Protein AF-A0A9E2LIX3-F1 (afdb_monomer_lite)

pLDDT: mean 72.55, std 14.36, range [40.62, 89.19]

Sequence (106 aa):
NEINGEGLVAAGVIRRVKDGVRLLGTGEIKGKLNLVVWSASAGAVKAIEAAGGTIVQQRIAAEAKAAARLEKRNAAKGKAPPAKAPRGDANKISARTTRTAARSAK

Secondary structure (DSSP, 8-state):
-EE-HHHHHHTTS-S--TT--EE--SS---S--EEEESEE-HHHHHHHHHTT-EEEEHHHHHHHHHHHHHHHHHHHHHSPPP-------TT---HHHHHHHHHS--

Foldseek 3Di:
DEAALVNCCVVVVDVDQVVWDEADLPDADPAAHHYETQYYDPNRVVRNVVRVYHYHHVVVVVVVVVVVVVVVVVVVVVPDDPPPPPPPPPPCPDPVNVVVVVVVVD

Structure (mmCIF, N/CA/C/O backbone):
data_AF-A0A9E2LIX3-F1
#
_entry.id   AF-A0A9E2LIX3-F1
#
loop_
_atom_site.group_PDB
_atom_site.id
_atom_site.type_symbol
_atom_site.label_atom_id
_atom_site.label_alt_id
_atom_site.label_comp_id
_atom_site.label_asym_id
_atom_site.label_entity_id
_atom_site.label_seq_id
_atom_site.pdbx_PDB_ins_code
_atom_site.Cartn_x
_atom_site.Cartn_y
_atom_site.Cartn_z
_atom_site.occupancy
_atom_site.B_iso_or_equiv
_atom_site.auth_seq_id
_atom_site.auth_comp_id
_atom_site.auth_asym_id
_atom_site.auth_atom_id
_atom_site.pdbx_PDB_model_num
ATOM 1 N N . ASN A 1 1 ? -4.358 -15.952 6.524 1.00 62.47 1 ASN A N 1
ATOM 2 C CA . ASN A 1 1 ? -5.143 -15.297 5.458 1.00 62.47 1 ASN A CA 1
ATOM 3 C C . ASN A 1 1 ? -4.480 -13.990 5.101 1.00 62.47 1 ASN A C 1
ATOM 5 O O . ASN A 1 1 ? -4.448 -13.085 5.924 1.00 62.47 1 ASN A O 1
ATOM 9 N N . GLU A 1 2 ? -3.859 -13.956 3.932 1.00 81.12 2 GLU A N 1
ATOM 10 C CA . GLU A 1 2 ? -3.131 -12.803 3.409 1.00 81.12 2 GLU A CA 1
ATOM 11 C C . GLU A 1 2 ? -4.059 -12.017 2.473 1.00 81.12 2 GLU A C 1
ATOM 13 O O . GLU A 1 2 ? -4.777 -12.619 1.671 1.00 81.12 2 GLU A O 1
ATOM 18 N N . ILE A 1 3 ? -4.103 -10.693 2.610 1.00 83.81 3 ILE A N 1
ATOM 19 C CA . ILE A 1 3 ? -4.965 -9.827 1.802 1.00 83.81 3 ILE A CA 1
ATOM 20 C C . ILE A 1 3 ? -4.102 -9.140 0.747 1.00 83.81 3 ILE A C 1
ATOM 22 O O . ILE A 1 3 ? -3.374 -8.186 1.035 1.00 83.81 3 ILE A O 1
ATOM 26 N N . ASN A 1 4 ? -4.227 -9.642 -0.481 1.00 88.25 4 ASN A N 1
ATOM 27 C CA . ASN A 1 4 ? -3.445 -9.231 -1.644 1.00 88.25 4 ASN A CA 1
ATOM 28 C C . ASN A 1 4 ? -4.359 -8.547 -2.673 1.00 88.25 4 ASN A C 1
ATOM 30 O O . ASN A 1 4 ? -5.580 -8.722 -2.651 1.00 88.25 4 ASN A O 1
ATOM 34 N N . GLY A 1 5 ? -3.777 -7.806 -3.622 1.00 83.56 5 GLY A N 1
ATOM 35 C CA . GLY A 1 5 ? -4.538 -7.111 -4.671 1.00 83.56 5 GLY A CA 1
ATOM 36 C C . GLY A 1 5 ? -5.482 -8.026 -5.463 1.00 83.56 5 GLY A C 1
ATOM 37 O O . GLY A 1 5 ? -6.607 -7.635 -5.751 1.00 83.56 5 GLY A O 1
ATOM 38 N N . GLU A 1 6 ? -5.070 -9.261 -5.752 1.00 84.31 6 GLU A N 1
ATOM 39 C CA . GLU A 1 6 ? -5.906 -10.265 -6.432 1.00 84.31 6 GLU A CA 1
ATOM 40 C C . GLU A 1 6 ? -7.093 -10.718 -5.575 1.00 84.31 6 GLU A C 1
ATOM 42 O O . GLU A 1 6 ? -8.214 -10.817 -6.072 1.00 84.31 6 GLU A O 1
ATOM 47 N N . GLY A 1 7 ? -6.873 -10.909 -4.270 1.00 86.50 7 GLY A N 1
ATOM 48 C CA . GLY A 1 7 ? -7.937 -11.247 -3.324 1.00 86.50 7 GLY A CA 1
ATOM 49 C C . GLY A 1 7 ? -8.983 -10.136 -3.219 1.00 86.50 7 GLY A C 1
ATOM 50 O O . GLY A 1 7 ? -10.178 -10.411 -3.157 1.00 86.50 7 GLY A O 1
ATOM 51 N N . LEU A 1 8 ? -8.554 -8.872 -3.289 1.00 86.25 8 LEU A N 1
ATOM 52 C CA . LEU A 1 8 ? -9.462 -7.722 -3.304 1.00 86.25 8 LEU A CA 1
ATOM 53 C C . LEU A 1 8 ? -10.257 -7.605 -4.610 1.00 86.25 8 LEU A C 1
ATOM 55 O O . LEU A 1 8 ? -11.381 -7.104 -4.590 1.00 86.25 8 LEU A O 1
ATOM 59 N N . VAL A 1 9 ? -9.701 -8.074 -5.731 1.00 87.31 9 VAL A N 1
ATOM 60 C CA . VAL A 1 9 ? -10.433 -8.156 -7.002 1.00 87.31 9 VAL A CA 1
ATOM 61 C C . VAL A 1 9 ? -11.471 -9.272 -6.960 1.00 87.31 9 VAL A C 1
ATOM 63 O O . VAL A 1 9 ? -12.616 -9.041 -7.338 1.00 87.31 9 VAL A O 1
ATOM 66 N N . ALA A 1 10 ? -11.112 -10.450 -6.442 1.00 86.69 10 ALA A N 1
ATOM 67 C CA . ALA A 1 10 ? -12.048 -11.562 -6.272 1.00 86.69 10 ALA A CA 1
ATOM 68 C C . ALA A 1 10 ? -13.204 -11.207 -5.321 1.00 86.69 10 ALA A C 1
ATOM 70 O O . ALA A 1 10 ? -14.349 -11.571 -5.573 1.00 86.69 10 ALA A O 1
ATOM 71 N N . ALA A 1 11 ? -12.917 -10.437 -4.268 1.00 87.69 11 ALA A N 1
ATOM 72 C CA . ALA A 1 11 ? -13.922 -9.909 -3.347 1.00 87.69 11 ALA A CA 1
ATOM 73 C C . ALA A 1 11 ? -14.739 -8.731 -3.922 1.00 87.69 11 ALA A C 1
ATOM 75 O O . ALA A 1 11 ? -15.649 -8.242 -3.259 1.00 87.69 11 ALA A O 1
ATOM 76 N N . GLY A 1 12 ? -14.411 -8.236 -5.122 1.00 87.25 12 GLY A N 1
ATOM 77 C CA . GLY A 1 12 ? -15.122 -7.134 -5.778 1.00 87.25 12 GLY A CA 1
ATOM 78 C C . GLY A 1 12 ? -14.851 -5.741 -5.197 1.00 87.25 12 GLY A C 1
ATOM 79 O O . GLY A 1 12 ? -15.477 -4.775 -5.625 1.00 87.25 12 GLY A O 1
ATOM 80 N N . VAL A 1 13 ? -13.906 -5.604 -4.262 1.00 88.00 13 VAL A N 1
ATOM 81 C CA . VAL A 1 13 ? -13.527 -4.311 -3.661 1.00 88.00 13 VAL A CA 1
ATOM 82 C C . VAL A 1 13 ? -12.815 -3.424 -4.684 1.00 88.00 13 VAL A C 1
ATOM 84 O O . VAL A 1 13 ? -12.966 -2.204 -4.682 1.00 88.00 13 VAL A O 1
ATOM 87 N N . ILE A 1 14 ? -12.03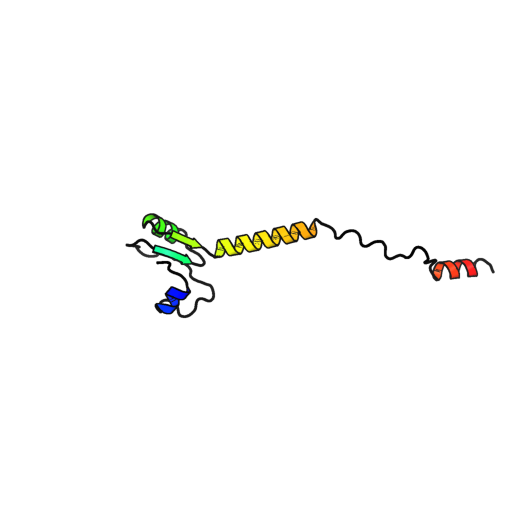1 -4.034 -5.577 1.00 88.00 14 ILE A N 1
ATOM 88 C CA . ILE A 1 14 ? -11.290 -3.337 -6.630 1.00 88.00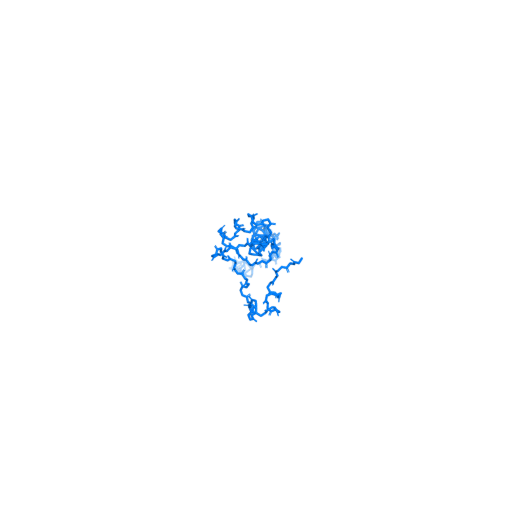 14 ILE A CA 1
ATOM 89 C C . ILE A 1 14 ? -11.582 -4.010 -7.970 1.00 88.00 14 ILE A C 1
ATOM 91 O O . ILE A 1 14 ? -11.621 -5.228 -8.069 1.00 88.00 14 ILE A O 1
ATOM 95 N N . ARG A 1 15 ? -11.736 -3.230 -9.047 1.00 88.69 15 ARG A N 1
ATOM 96 C CA . ARG A 1 15 ? -11.980 -3.793 -10.387 1.00 88.69 15 ARG A CA 1
ATOM 97 C C . ARG A 1 15 ? -10.722 -4.379 -11.042 1.00 88.69 15 ARG A C 1
ATOM 99 O O . ARG A 1 15 ? -10.816 -5.358 -11.773 1.00 88.69 15 ARG A O 1
ATOM 106 N N . ARG A 1 16 ? -9.563 -3.724 -10.888 1.00 86.88 16 ARG A N 1
ATOM 107 C CA . ARG A 1 16 ? -8.266 -4.122 -11.476 1.00 86.88 16 ARG A CA 1
ATOM 108 C C . ARG A 1 16 ? -7.119 -3.630 -10.600 1.00 86.88 16 ARG A C 1
ATOM 110 O O . ARG A 1 16 ? -7.206 -2.525 -10.081 1.00 86.88 16 ARG A O 1
ATOM 117 N N . VAL A 1 17 ? -6.029 -4.393 -10.529 1.00 82.12 17 VAL A N 1
ATOM 118 C CA . VAL A 1 17 ? -4.883 -4.059 -9.666 1.00 82.12 17 VAL A CA 1
ATOM 119 C C . VAL A 1 17 ? -4.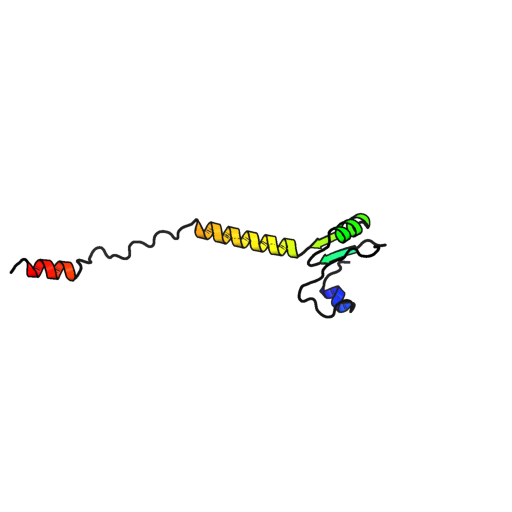074 -2.861 -10.185 1.00 82.12 17 VAL A C 1
ATOM 121 O O . VAL A 1 17 ? -3.732 -2.016 -9.377 1.00 82.12 17 VAL A O 1
ATOM 124 N N . LYS A 1 18 ? -3.814 -2.738 -11.500 1.00 85.06 18 LYS A N 1
ATOM 125 C CA . LYS A 1 18 ? -3.040 -1.638 -12.137 1.00 85.06 18 LYS A CA 1
ATOM 126 C C . LYS A 1 18 ? -1.890 -1.099 -11.256 1.00 85.06 18 LYS A C 1
ATOM 128 O O . LYS A 1 18 ? -0.916 -1.815 -11.067 1.00 85.06 18 LYS A O 1
ATOM 133 N N . ASP A 1 19 ? -2.024 0.109 -10.704 1.00 78.94 19 ASP A N 1
ATOM 134 C CA . ASP A 1 19 ? -1.026 0.803 -9.869 1.00 78.94 19 ASP A CA 1
ATOM 135 C C . ASP A 1 19 ? -0.948 0.289 -8.414 1.00 78.94 19 ASP A C 1
ATOM 137 O O . ASP A 1 19 ? -0.385 0.931 -7.526 1.00 78.94 19 ASP A O 1
ATOM 141 N N . GLY A 1 20 ? -1.508 -0.890 -8.160 1.00 85.19 20 GLY A N 1
ATOM 142 C CA . GLY A 1 20 ? -1.568 -1.522 -6.855 1.00 85.19 20 GLY A CA 1
ATOM 143 C C . GLY A 1 20 ? -2.594 -0.880 -5.925 1.00 85.19 20 GLY A C 1
ATOM 144 O O . GLY A 1 20 ? -3.502 -0.156 -6.332 1.00 85.19 20 GLY A O 1
ATOM 145 N N . VAL A 1 21 ? -2.453 -1.185 -4.635 1.00 88.31 21 VAL A N 1
ATOM 146 C CA . VAL A 1 21 ? -3.371 -0.733 -3.582 1.00 88.31 21 VAL A CA 1
ATOM 147 C C . VAL A 1 21 ? -2.630 0.185 -2.623 1.00 88.31 21 VAL A C 1
ATOM 149 O O . VAL A 1 21 ? -1.518 -0.131 -2.191 1.00 88.31 21 VAL A O 1
ATOM 152 N N . ARG A 1 22 ? -3.254 1.316 -2.277 1.00 89.19 22 ARG A N 1
ATOM 153 C CA . ARG A 1 22 ? -2.750 2.254 -1.272 1.00 89.19 22 ARG A CA 1
ATOM 154 C C . ARG A 1 22 ? -3.648 2.245 -0.039 1.00 89.19 22 ARG A C 1
ATOM 156 O O . ARG A 1 22 ? -4.836 2.525 -0.148 1.00 89.19 22 ARG A O 1
ATOM 163 N N . LEU A 1 23 ? -3.071 1.960 1.127 1.00 88.94 23 LEU A N 1
ATOM 164 C CA . LEU A 1 23 ? -3.788 1.972 2.403 1.00 88.94 23 LEU A CA 1
ATOM 165 C C . LEU A 1 23 ? -3.872 3.384 2.986 1.00 88.94 23 LEU A C 1
ATOM 167 O O . LEU A 1 23 ? -2.860 4.081 3.118 1.00 88.94 23 LEU A O 1
ATOM 171 N N . LEU A 1 24 ? -5.089 3.774 3.365 1.00 88.88 24 LEU A N 1
ATOM 172 C CA . LEU A 1 24 ? -5.412 5.025 4.048 1.00 88.88 24 LEU A CA 1
ATOM 173 C C . LEU A 1 24 ? -5.935 4.718 5.455 1.00 88.88 24 LEU A C 1
ATOM 175 O O . LEU A 1 24 ? -6.647 3.742 5.656 1.00 88.88 24 LEU A O 1
ATOM 179 N N . GLY A 1 25 ? -5.576 5.558 6.425 1.00 85.12 25 GLY A N 1
ATOM 180 C CA . GLY A 1 25 ? -5.915 5.380 7.842 1.00 85.12 25 GLY A CA 1
ATOM 181 C C . GLY A 1 25 ? -7.130 6.196 8.274 1.00 85.12 25 GLY A C 1
ATOM 182 O O . GLY A 1 25 ? -7.102 6.797 9.337 1.00 85.12 25 GLY A O 1
ATOM 183 N N . THR A 1 26 ? -8.153 6.306 7.428 1.00 82.50 26 THR A N 1
ATOM 184 C CA . THR A 1 26 ? -9.338 7.149 7.676 1.00 82.50 26 THR A CA 1
ATOM 185 C C . THR A 1 26 ? -10.475 6.389 8.370 1.00 82.50 26 THR A C 1
ATOM 187 O O . THR A 1 26 ? -11.640 6.701 8.152 1.00 82.50 26 THR A O 1
ATOM 190 N N . GLY A 1 27 ? -10.161 5.368 9.170 1.00 80.75 27 GLY A N 1
ATOM 191 C CA . GLY A 1 27 ? -11.156 4.527 9.836 1.00 80.75 27 GLY A CA 1
ATOM 192 C C . GLY A 1 27 ? -10.552 3.607 10.896 1.00 80.75 27 GLY A C 1
ATOM 193 O O . GLY A 1 27 ? -9.335 3.556 11.072 1.00 80.75 27 GLY A O 1
ATOM 194 N N . GLU A 1 28 ? -11.420 2.884 11.600 1.00 77.69 28 GLU A N 1
ATOM 195 C CA . GLU A 1 28 ? -11.046 1.997 12.704 1.00 77.69 28 GLU A CA 1
ATOM 196 C C . GLU A 1 28 ? -10.874 0.543 12.256 1.00 77.69 28 GLU A C 1
ATOM 198 O O . GLU A 1 28 ? -11.635 0.026 11.436 1.00 77.69 28 GLU A O 1
ATOM 203 N N . ILE A 1 29 ? -9.894 -0.140 12.849 1.00 83.00 29 ILE A N 1
ATOM 204 C CA . ILE A 1 29 ? -9.590 -1.548 12.585 1.00 83.00 29 ILE A CA 1
ATOM 205 C C . ILE A 1 29 ? -9.880 -2.345 13.854 1.00 83.00 29 ILE A C 1
ATOM 207 O O . ILE A 1 29 ? -9.262 -2.122 14.889 1.00 83.00 29 ILE A O 1
ATOM 211 N N . LYS A 1 30 ? -10.826 -3.286 13.770 1.00 80.31 30 LYS A N 1
ATOM 212 C CA . LYS A 1 30 ? -11.269 -4.110 14.913 1.00 80.31 30 LYS A CA 1
ATOM 213 C C . LYS A 1 30 ? -10.650 -5.511 14.950 1.00 80.31 30 LYS A C 1
ATOM 215 O O . LYS A 1 30 ? -10.897 -6.261 15.886 1.00 80.31 30 LYS A O 1
ATOM 220 N N . GLY A 1 31 ? -9.874 -5.885 13.935 1.00 81.00 31 GLY A N 1
ATOM 221 C CA . GLY A 1 31 ? -9.309 -7.226 13.800 1.00 81.00 31 GLY A CA 1
ATOM 222 C C . GLY A 1 31 ? -7.893 -7.215 13.241 1.00 81.00 31 GLY A C 1
ATOM 223 O O . GLY A 1 31 ? -7.469 -6.259 12.596 1.00 81.00 31 GLY A O 1
ATOM 224 N N . LYS A 1 32 ? -7.166 -8.308 13.478 1.00 82.75 32 LYS A N 1
ATOM 225 C CA . LYS A 1 32 ? -5.805 -8.500 12.969 1.00 82.75 32 LYS A CA 1
ATOM 226 C C . LYS A 1 32 ? -5.848 -8.753 11.464 1.00 82.75 32 LYS A C 1
ATOM 228 O O . LYS A 1 32 ? -6.561 -9.648 11.011 1.00 82.75 32 LYS A O 1
ATOM 233 N N . LEU A 1 33 ? -5.072 -7.989 10.700 1.00 83.38 33 LEU A N 1
ATOM 234 C CA . LEU A 1 33 ? -5.007 -8.091 9.242 1.00 83.38 33 LEU A CA 1
ATOM 235 C C . LEU A 1 33 ? -3.555 -8.237 8.786 1.00 83.38 33 LEU A C 1
ATOM 237 O O . LEU A 1 33 ? -2.681 -7.510 9.255 1.00 83.38 33 LEU A O 1
ATOM 241 N N . ASN A 1 34 ? -3.324 -9.147 7.841 1.00 86.75 34 ASN A N 1
ATOM 242 C CA . ASN A 1 34 ? -2.047 -9.305 7.148 1.00 86.75 34 ASN A CA 1
ATOM 243 C C . ASN A 1 34 ? -2.235 -8.833 5.702 1.00 86.75 34 ASN A C 1
ATOM 245 O O . ASN A 1 34 ? -2.994 -9.449 4.951 1.00 86.75 34 ASN A O 1
ATOM 249 N N . LEU A 1 35 ? -1.600 -7.719 5.335 1.00 87.38 35 LEU A N 1
ATOM 250 C CA . LEU A 1 35 ? -1.860 -6.980 4.096 1.00 87.38 35 LEU A CA 1
ATOM 251 C C . LEU A 1 35 ? -0.595 -6.882 3.236 1.00 87.38 35 LEU A C 1
ATOM 253 O O . LEU A 1 35 ? 0.434 -6.394 3.705 1.00 87.38 35 LEU A O 1
ATOM 257 N N . VAL A 1 36 ? -0.695 -7.248 1.956 1.00 87.00 36 VAL A N 1
ATOM 258 C CA . VAL A 1 36 ? 0.349 -6.992 0.951 1.00 87.00 36 VAL A CA 1
ATOM 259 C C . VAL A 1 36 ? -0.147 -5.923 -0.008 1.00 87.00 36 VAL A C 1
ATOM 261 O O . VAL A 1 36 ? -1.044 -6.147 -0.822 1.00 87.00 36 VAL A O 1
ATOM 264 N N . VAL A 1 37 ? 0.442 -4.734 0.088 1.00 87.94 37 VAL A N 1
ATOM 265 C CA . VAL A 1 37 ? -0.008 -3.547 -0.646 1.00 87.94 37 VAL A CA 1
ATOM 266 C C . VAL A 1 37 ? 1.160 -2.807 -1.281 1.00 87.94 37 VAL A C 1
ATOM 268 O O . VAL A 1 37 ? 2.326 -3.044 -0.971 1.00 87.94 37 VAL A O 1
ATOM 271 N N . TRP A 1 38 ? 0.864 -1.879 -2.187 1.00 86.75 38 TRP A N 1
ATOM 272 C CA . TRP A 1 38 ? 1.908 -1.080 -2.821 1.00 86.75 38 TRP A CA 1
ATOM 273 C C . TRP A 1 38 ? 2.480 -0.039 -1.853 1.00 86.75 38 TRP A C 1
ATOM 275 O O . TRP A 1 38 ? 3.696 0.115 -1.752 1.00 86.75 38 TRP A O 1
ATOM 285 N N . SER A 1 39 ? 1.606 0.650 -1.113 1.00 86.75 39 SER A N 1
ATOM 286 C CA . SER A 1 39 ? 1.973 1.722 -0.181 1.00 86.75 39 SER A CA 1
ATOM 287 C C . SER A 1 39 ? 0.945 1.861 0.943 1.00 86.75 39 SER A C 1
ATOM 289 O O . SER A 1 39 ? -0.242 1.619 0.736 1.00 86.75 39 SER A O 1
ATOM 291 N N . ALA A 1 40 ? 1.383 2.303 2.120 1.00 88.38 40 ALA A N 1
ATOM 292 C CA . ALA A 1 40 ? 0.503 2.689 3.221 1.00 88.38 40 ALA A CA 1
ATOM 293 C C . ALA A 1 40 ? 0.830 4.105 3.715 1.00 88.38 40 ALA A C 1
ATOM 295 O O . ALA A 1 40 ? 1.984 4.535 3.671 1.00 88.38 40 ALA A O 1
ATOM 296 N N . SER A 1 41 ? -0.183 4.848 4.174 1.00 88.69 41 SER A N 1
ATOM 297 C CA . SER A 1 41 ? 0.037 6.129 4.854 1.00 88.69 41 SER A CA 1
ATOM 298 C C . SER A 1 41 ? 0.558 5.921 6.279 1.00 88.69 41 SER A C 1
ATOM 300 O O . SER A 1 41 ? 0.284 4.899 6.905 1.00 88.69 41 SER A O 1
ATOM 302 N N . ALA A 1 42 ? 1.264 6.913 6.829 1.00 85.62 42 ALA A N 1
ATOM 303 C CA . ALA A 1 42 ? 1.811 6.826 8.186 1.00 85.62 42 ALA A CA 1
ATOM 304 C C . ALA A 1 42 ? 0.729 6.570 9.256 1.00 85.62 42 ALA A C 1
ATOM 306 O O . ALA A 1 42 ? 0.964 5.824 10.202 1.00 85.62 42 ALA A O 1
ATOM 307 N N . GLY A 1 43 ? -0.468 7.146 9.090 1.00 87.00 43 GLY A N 1
ATOM 308 C CA . GLY A 1 43 ? -1.606 6.882 9.978 1.00 87.00 43 GLY A CA 1
ATOM 309 C C . GLY A 1 43 ? -2.138 5.451 9.861 1.00 87.00 43 GLY A C 1
ATOM 310 O O . GLY A 1 43 ? -2.474 4.843 10.871 1.00 87.00 43 GLY A O 1
ATOM 311 N N . ALA A 1 44 ? -2.149 4.882 8.650 1.00 86.50 44 ALA A N 1
ATOM 312 C CA . ALA A 1 44 ? -2.594 3.507 8.424 1.00 86.50 44 ALA A CA 1
ATOM 313 C C . ALA A 1 44 ? -1.635 2.478 9.037 1.00 86.50 44 ALA A C 1
ATOM 315 O O . ALA A 1 44 ? -2.087 1.510 9.640 1.00 86.50 44 ALA A O 1
ATOM 316 N N . VAL A 1 45 ? -0.320 2.701 8.915 1.00 87.44 45 VAL A N 1
ATOM 317 C CA . VAL A 1 45 ? 0.701 1.817 9.500 1.00 87.44 45 VAL A CA 1
ATOM 318 C C . VAL A 1 45 ? 0.523 1.724 11.012 1.00 87.44 45 VAL A C 1
ATOM 320 O O . VAL A 1 45 ? 0.364 0.629 11.539 1.00 87.44 45 VAL A O 1
ATOM 323 N N . LYS A 1 46 ? 0.418 2.875 11.688 1.00 85.81 46 LYS A N 1
ATOM 324 C CA . LYS A 1 46 ? 0.213 2.933 13.141 1.00 85.81 46 LYS A CA 1
ATOM 325 C C . LYS A 1 46 ? -1.079 2.248 13.580 1.00 85.81 46 LYS A C 1
ATOM 327 O O . LYS A 1 46 ? -1.076 1.531 14.571 1.00 85.81 46 LYS A O 1
ATOM 332 N N . ALA A 1 47 ? -2.175 2.455 12.850 1.00 85.38 47 ALA A N 1
ATOM 333 C CA . ALA A 1 47 ? -3.455 1.830 13.176 1.00 85.38 47 ALA A CA 1
ATOM 334 C C . ALA A 1 47 ? -3.406 0.298 13.034 1.00 85.38 47 ALA A C 1
ATOM 336 O O . ALA A 1 47 ? -3.966 -0.417 13.861 1.00 85.38 47 ALA A O 1
ATOM 337 N N . ILE A 1 48 ? -2.715 -0.216 12.012 1.00 84.81 48 ILE A N 1
ATOM 338 C CA . ILE A 1 48 ? -2.584 -1.661 11.778 1.00 84.81 48 ILE A CA 1
ATOM 339 C C . ILE A 1 48 ? -1.625 -2.301 12.786 1.00 84.81 48 ILE A C 1
ATOM 341 O O . ILE A 1 48 ? -1.930 -3.373 13.301 1.00 84.81 48 ILE A O 1
ATOM 345 N N . GLU A 1 49 ? -0.510 -1.646 13.113 1.00 83.38 49 GLU A N 1
ATOM 346 C CA . GLU A 1 49 ? 0.409 -2.095 14.167 1.00 83.38 49 GLU A CA 1
ATOM 347 C C . GLU A 1 49 ? -0.279 -2.108 15.538 1.00 83.38 49 GLU A C 1
ATOM 349 O O . GLU A 1 49 ? -0.166 -3.088 16.271 1.00 83.38 49 GLU A O 1
ATOM 354 N N . ALA A 1 50 ? -1.069 -1.074 15.854 1.00 84.00 50 ALA A N 1
ATOM 355 C CA . ALA A 1 50 ? -1.872 -1.020 17.076 1.00 84.00 50 ALA A CA 1
ATOM 356 C C . ALA A 1 50 ? -2.935 -2.129 17.126 1.00 84.00 50 ALA A C 1
ATOM 358 O O . ALA A 1 50 ? -3.193 -2.695 18.186 1.00 84.00 50 ALA A O 1
ATOM 359 N N . ALA A 1 51 ? -3.512 -2.491 15.978 1.00 83.19 51 ALA A N 1
ATOM 360 C CA . ALA A 1 51 ? -4.412 -3.635 15.853 1.00 83.19 51 ALA A CA 1
ATOM 361 C C . ALA A 1 51 ? -3.677 -4.996 15.845 1.00 83.19 51 ALA A C 1
ATOM 363 O O . ALA A 1 51 ? -4.329 -6.041 15.790 1.00 83.19 51 ALA A O 1
ATOM 364 N N . GLY A 1 52 ? -2.338 -5.015 15.899 1.00 79.50 52 GLY A N 1
ATOM 365 C CA . GLY A 1 52 ? -1.514 -6.227 15.896 1.00 79.50 52 GLY A CA 1
ATOM 366 C C . GLY A 1 52 ? -1.466 -6.950 14.546 1.00 79.50 52 GLY A C 1
ATOM 367 O O . GLY A 1 52 ? -1.354 -8.177 14.512 1.00 79.50 52 GLY A O 1
ATOM 368 N N . GLY A 1 53 ? -1.627 -6.209 13.447 1.00 83.12 53 GLY A N 1
ATOM 369 C CA . GLY A 1 53 ? -1.533 -6.700 12.073 1.00 83.12 53 GLY A CA 1
ATOM 370 C C . GLY A 1 53 ? -0.155 -6.483 11.440 1.00 83.12 53 GLY A C 1
ATOM 371 O O . GLY A 1 53 ? 0.747 -5.905 12.043 1.00 83.12 53 GLY A O 1
ATOM 372 N N . THR A 1 54 ? 0.005 -6.934 10.195 1.00 83.50 54 THR A N 1
ATOM 373 C CA . THR A 1 54 ? 1.250 -6.792 9.423 1.00 83.50 54 THR A CA 1
ATOM 374 C C . THR A 1 54 ? 0.995 -6.163 8.055 1.00 83.50 54 THR A C 1
ATOM 376 O O . THR A 1 54 ? -0.024 -6.427 7.413 1.00 83.50 54 THR A O 1
ATOM 379 N N . ILE A 1 55 ? 1.929 -5.320 7.600 1.00 85.94 55 ILE A N 1
ATOM 380 C CA . ILE A 1 55 ? 1.883 -4.672 6.283 1.00 85.94 55 ILE A CA 1
ATOM 381 C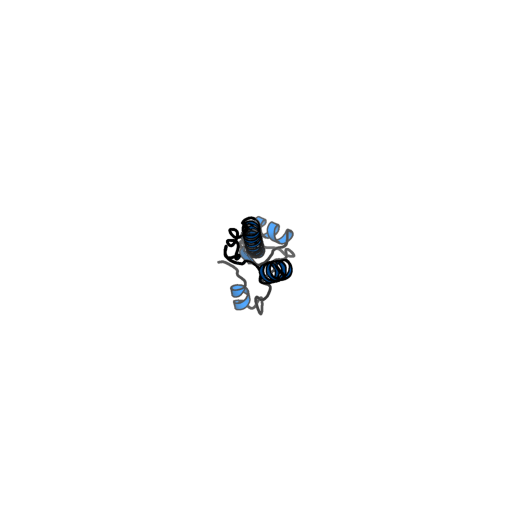 C . ILE A 1 55 ? 3.180 -4.954 5.534 1.00 85.94 55 ILE A C 1
ATOM 383 O O . ILE A 1 55 ? 4.261 -4.574 5.982 1.00 85.94 55 ILE A O 1
ATOM 387 N N . VAL A 1 56 ? 3.063 -5.529 4.341 1.00 86.19 56 VAL A N 1
ATOM 388 C CA . VAL A 1 56 ? 4.166 -5.670 3.389 1.00 86.19 56 VAL A CA 1
ATOM 389 C C . VAL A 1 56 ? 3.978 -4.643 2.276 1.00 86.19 56 VAL A C 1
ATOM 391 O O . VAL A 1 56 ? 3.007 -4.706 1.522 1.00 86.19 56 VAL A O 1
ATOM 394 N N . GLN A 1 57 ? 4.903 -3.682 2.174 1.00 85.00 57 GLN A N 1
ATOM 395 C CA . GLN A 1 57 ? 4.875 -2.639 1.142 1.00 85.00 57 GLN A CA 1
ATOM 396 C C . GLN A 1 57 ? 5.777 -3.004 -0.044 1.00 85.00 57 GLN A C 1
ATOM 398 O O . GLN A 1 57 ? 7.004 -3.032 0.070 1.00 85.00 57 GLN A O 1
ATOM 403 N N . GLN A 1 58 ? 5.179 -3.231 -1.213 1.00 80.38 58 GLN A N 1
ATOM 404 C CA . GLN A 1 58 ? 5.904 -3.639 -2.423 1.00 80.38 58 GLN A CA 1
ATOM 405 C C . GLN A 1 58 ? 6.739 -2.509 -3.046 1.00 80.38 58 GLN A C 1
ATOM 407 O O . GLN A 1 58 ? 7.756 -2.787 -3.685 1.00 80.38 58 GLN A O 1
ATOM 412 N N . ARG A 1 59 ? 6.378 -1.237 -2.818 1.00 73.75 59 ARG A N 1
ATOM 413 C CA . ARG A 1 59 ? 7.152 -0.091 -3.319 1.00 73.75 59 ARG A CA 1
ATOM 414 C C . ARG A 1 59 ? 8.593 -0.087 -2.803 1.00 73.75 59 ARG A C 1
ATOM 416 O O . ARG A 1 59 ? 9.510 0.167 -3.577 1.00 73.75 59 ARG A O 1
ATOM 423 N N . ILE A 1 60 ? 8.801 -0.441 -1.535 1.00 62.53 60 ILE A N 1
ATOM 424 C CA . ILE A 1 60 ? 10.138 -0.487 -0.921 1.00 62.53 60 ILE A CA 1
ATOM 425 C C . ILE A 1 60 ? 10.989 -1.582 -1.584 1.00 62.53 60 ILE A C 1
ATOM 427 O O . ILE A 1 60 ? 12.159 -1.368 -1.894 1.00 62.53 60 ILE A O 1
ATOM 431 N N . ALA A 1 61 ? 10.390 -2.733 -1.902 1.00 60.50 61 ALA A N 1
ATOM 432 C CA . ALA A 1 61 ? 11.071 -3.803 -2.631 1.00 60.50 61 ALA A CA 1
ATOM 433 C C . ALA A 1 61 ? 11.416 -3.408 -4.084 1.00 60.50 61 ALA A C 1
ATOM 435 O O . ALA A 1 61 ? 12.444 -3.833 -4.621 1.00 60.50 61 ALA A O 1
ATOM 436 N N . ALA A 1 62 ? 10.582 -2.584 -4.724 1.00 60.88 62 ALA A N 1
ATOM 437 C CA . ALA A 1 62 ? 10.821 -2.074 -6.073 1.00 60.88 62 ALA A CA 1
ATOM 438 C C . ALA A 1 62 ? 11.932 -1.008 -6.104 1.00 60.88 62 ALA A C 1
ATOM 440 O O . ALA A 1 62 ? 12.809 -1.064 -6.969 1.00 60.88 62 ALA A O 1
ATOM 441 N N . GLU A 1 63 ? 11.950 -0.091 -5.134 1.00 59.69 63 GLU A N 1
ATOM 442 C CA . GLU A 1 63 ? 12.999 0.924 -4.983 1.00 59.69 63 GLU A CA 1
ATOM 443 C C . GLU A 1 63 ? 14.347 0.290 -4.588 1.00 59.69 63 GLU A C 1
ATOM 445 O O . GLU A 1 63 ? 15.374 0.642 -5.166 1.00 59.69 63 GLU A O 1
ATOM 450 N N . ALA A 1 64 ? 14.359 -0.743 -3.735 1.00 59.84 64 ALA A N 1
ATOM 451 C CA . ALA A 1 64 ? 15.568 -1.515 -3.419 1.00 59.84 64 ALA A CA 1
ATOM 452 C C . ALA A 1 64 ? 16.134 -2.263 -4.644 1.00 59.84 64 ALA A C 1
ATOM 454 O O . ALA A 1 64 ? 17.344 -2.259 -4.887 1.00 59.84 64 ALA A O 1
ATOM 455 N N . LYS A 1 65 ? 15.273 -2.855 -5.485 1.00 59.53 65 LYS A N 1
ATOM 456 C CA . LYS A 1 65 ? 15.700 -3.450 -6.766 1.00 59.53 65 LYS A CA 1
ATOM 457 C C . LYS A 1 65 ? 16.210 -2.399 -7.758 1.00 59.53 65 LYS A C 1
ATOM 459 O O . LYS A 1 65 ? 17.143 -2.682 -8.514 1.00 59.53 65 LYS A O 1
ATOM 464 N N . ALA A 1 66 ? 15.636 -1.196 -7.763 1.00 59.47 66 ALA A N 1
ATOM 465 C CA . ALA A 1 66 ? 16.083 -0.092 -8.609 1.00 59.47 66 ALA A CA 1
ATOM 466 C C . ALA A 1 66 ? 17.437 0.482 -8.150 1.00 59.47 66 ALA A C 1
ATOM 468 O O . ALA A 1 66 ? 18.309 0.726 -8.989 1.00 59.47 66 ALA A O 1
ATOM 469 N N . ALA A 1 67 ? 17.658 0.605 -6.839 1.00 61.31 67 ALA A N 1
ATOM 470 C CA . ALA A 1 67 ? 18.938 0.995 -6.248 1.00 61.31 67 ALA A CA 1
ATOM 471 C C . ALA A 1 67 ? 20.032 -0.045 -6.542 1.00 61.31 67 ALA A C 1
ATOM 473 O O . ALA A 1 67 ? 21.099 0.308 -7.041 1.00 61.31 67 ALA A O 1
ATOM 474 N N . ALA A 1 68 ? 19.729 -1.339 -6.402 1.00 60.84 68 ALA A N 1
ATOM 475 C CA . ALA A 1 68 ? 20.653 -2.412 -6.777 1.00 60.84 68 ALA A CA 1
ATOM 476 C C . ALA A 1 68 ? 21.010 -2.395 -8.279 1.00 60.84 68 ALA A C 1
ATOM 478 O O . ALA A 1 68 ? 22.116 -2.768 -8.672 1.00 60.84 68 ALA A O 1
ATOM 479 N N . ARG A 1 69 ? 20.095 -1.946 -9.151 1.00 59.72 69 ARG A N 1
ATOM 480 C CA . ARG A 1 69 ? 20.367 -1.757 -10.587 1.00 59.72 69 ARG A CA 1
ATOM 481 C C . ARG A 1 69 ? 21.233 -0.518 -10.856 1.00 59.72 69 ARG A C 1
ATOM 483 O O . ARG A 1 69 ? 22.046 -0.547 -11.780 1.00 59.72 69 ARG A O 1
ATOM 490 N N . LEU A 1 70 ? 21.087 0.548 -10.066 1.00 59.69 70 LEU A N 1
ATOM 491 C CA . LEU A 1 70 ? 21.934 1.744 -10.120 1.00 59.69 70 LEU A CA 1
ATOM 492 C C . LEU A 1 70 ? 23.364 1.427 -9.659 1.00 59.69 70 LEU A C 1
ATOM 494 O O . LEU A 1 70 ? 24.302 1.802 -10.356 1.00 59.69 70 LEU A O 1
ATOM 498 N N . GLU A 1 71 ? 23.538 0.675 -8.571 1.00 62.31 71 GLU A N 1
ATOM 499 C CA . GLU A 1 71 ? 24.865 0.262 -8.097 1.00 62.31 71 GLU A CA 1
ATOM 500 C C . GLU A 1 71 ? 25.568 -0.676 -9.076 1.00 62.31 71 GLU A C 1
ATOM 502 O O . GLU A 1 71 ? 26.730 -0.453 -9.408 1.00 62.31 71 GLU A O 1
ATOM 507 N N . LYS A 1 72 ? 24.855 -1.650 -9.657 1.00 65.25 72 LYS A N 1
ATOM 508 C CA . LYS A 1 72 ? 25.405 -2.503 -10.727 1.00 65.25 72 LYS A CA 1
ATOM 509 C C . LYS A 1 72 ? 25.836 -1.693 -11.953 1.00 65.25 72 LYS A C 1
ATOM 511 O O . LYS A 1 72 ? 26.857 -1.990 -12.566 1.00 65.25 72 LYS A O 1
ATOM 516 N N . ARG A 1 73 ? 25.087 -0.641 -12.298 1.00 59.62 73 ARG A N 1
ATOM 517 C CA . ARG A 1 73 ? 25.424 0.286 -13.389 1.00 59.62 73 ARG A CA 1
ATOM 518 C C . ARG A 1 73 ? 26.614 1.189 -13.045 1.00 59.62 73 ARG A C 1
ATOM 520 O O . ARG A 1 73 ? 27.417 1.471 -13.928 1.00 59.62 73 ARG A O 1
ATOM 527 N N . ASN A 1 74 ? 26.754 1.621 -11.794 1.00 65.88 74 ASN A N 1
ATOM 528 C CA . ASN A 1 74 ? 27.886 2.434 -11.345 1.00 65.88 74 ASN A CA 1
ATOM 529 C C . ASN A 1 74 ? 29.169 1.594 -11.229 1.00 65.88 74 ASN A C 1
ATOM 531 O O . ASN A 1 74 ? 30.221 2.030 -11.688 1.00 65.88 74 ASN A O 1
ATOM 535 N N . ALA A 1 75 ? 29.072 0.348 -10.758 1.00 61.88 75 ALA A N 1
ATOM 536 C CA . ALA A 1 75 ? 30.166 -0.623 -10.788 1.00 61.88 75 ALA A CA 1
ATOM 537 C C . ALA A 1 75 ? 30.614 -0.952 -12.228 1.00 61.88 75 ALA A C 1
ATOM 539 O O . ALA A 1 75 ? 31.809 -1.067 -12.494 1.00 61.88 75 ALA A O 1
ATOM 540 N N . ALA A 1 76 ? 29.675 -1.022 -13.181 1.00 62.06 76 ALA A N 1
ATOM 541 C CA . ALA A 1 76 ? 29.979 -1.189 -14.605 1.00 62.06 76 ALA A CA 1
ATOM 542 C C . ALA A 1 76 ? 30.581 0.069 -15.265 1.00 62.06 76 ALA A C 1
ATOM 544 O O . ALA A 1 76 ? 31.310 -0.056 -16.242 1.00 62.06 76 ALA A O 1
ATOM 545 N N . LYS A 1 77 ? 30.313 1.275 -14.742 1.00 56.12 77 LYS A N 1
ATOM 546 C CA . LYS A 1 77 ? 30.977 2.517 -15.183 1.00 56.12 77 LYS A CA 1
ATOM 547 C C . LYS A 1 77 ? 32.379 2.697 -14.585 1.00 56.12 77 LYS A C 1
ATOM 549 O O . LYS A 1 77 ? 33.198 3.364 -15.205 1.00 56.12 77 LYS A O 1
ATOM 554 N N . GLY A 1 78 ? 32.652 2.119 -13.412 1.00 51.34 78 GLY A N 1
ATOM 555 C CA . GLY A 1 78 ? 33.966 2.161 -12.752 1.00 51.34 78 GLY A CA 1
ATOM 556 C C . GLY A 1 78 ? 34.961 1.111 -13.260 1.00 51.34 78 GLY A C 1
ATOM 557 O O . GLY A 1 78 ? 36.168 1.331 -13.205 1.00 51.34 78 GLY A O 1
ATOM 558 N N . LYS A 1 79 ? 34.481 -0.010 -13.812 1.00 49.31 79 LYS A N 1
ATOM 559 C CA . LYS A 1 79 ? 35.321 -0.951 -14.562 1.00 49.31 79 LYS A CA 1
ATOM 560 C C . LYS A 1 79 ? 35.318 -0.535 -16.027 1.00 49.31 79 LYS A C 1
ATOM 562 O O . LYS A 1 79 ? 34.456 -0.949 -16.800 1.00 49.31 79 LYS A O 1
ATOM 567 N N . ALA A 1 80 ? 36.286 0.304 -16.393 1.00 40.62 80 ALA A N 1
ATOM 568 C CA . ALA A 1 80 ? 36.611 0.523 -17.793 1.00 40.62 80 ALA A CA 1
ATOM 569 C C . ALA A 1 80 ? 36.703 -0.853 -18.486 1.00 40.62 80 ALA A C 1
ATOM 571 O O . ALA A 1 80 ? 37.334 -1.759 -17.925 1.00 40.62 80 ALA A O 1
ATOM 572 N N . PRO A 1 81 ? 36.062 -1.060 -19.653 1.00 55.19 81 PRO A N 1
ATOM 573 C CA . PRO A 1 81 ? 36.338 -2.253 -20.438 1.00 55.19 81 PRO A CA 1
ATOM 574 C C . PRO A 1 81 ? 37.861 -2.348 -20.600 1.00 55.19 81 PRO A C 1
ATOM 576 O O . PRO A 1 81 ? 38.488 -1.307 -20.832 1.00 55.19 81 PRO A O 1
ATOM 579 N N . PRO A 1 82 ? 38.473 -3.538 -20.425 1.00 53.75 82 PRO A N 1
ATOM 580 C CA . PRO A 1 82 ? 39.911 -3.684 -20.611 1.00 53.75 82 PRO A CA 1
ATOM 581 C C . PRO A 1 82 ? 40.250 -3.061 -21.956 1.00 53.75 82 PRO A C 1
ATOM 583 O O . PRO A 1 82 ? 39.555 -3.339 -22.940 1.00 53.75 82 PRO A O 1
ATOM 586 N N . ALA A 1 83 ? 41.228 -2.149 -21.950 1.00 51.38 83 ALA A N 1
ATOM 587 C CA . ALA A 1 83 ? 41.625 -1.385 -23.119 1.00 51.38 83 ALA A CA 1
ATOM 588 C C . ALA A 1 83 ? 41.662 -2.338 -24.310 1.00 51.38 83 ALA A C 1
ATOM 590 O O . ALA A 1 83 ? 42.456 -3.279 -24.344 1.00 51.38 83 ALA A O 1
ATOM 591 N N . LYS A 1 84 ? 40.728 -2.153 -25.249 1.00 50.56 84 LYS A N 1
ATOM 592 C CA . LYS A 1 84 ? 40.757 -2.903 -26.495 1.00 50.56 84 LYS A CA 1
ATOM 593 C C . LYS A 1 84 ? 42.125 -2.584 -27.079 1.00 50.56 84 LYS A C 1
ATOM 595 O O . LYS A 1 84 ? 42.407 -1.404 -27.291 1.00 50.56 84 LYS A O 1
ATOM 600 N N . ALA A 1 85 ? 42.968 -3.613 -27.213 1.00 47.12 85 ALA A N 1
ATOM 601 C CA . ALA A 1 85 ? 44.328 -3.491 -27.723 1.00 47.12 85 ALA A CA 1
ATOM 602 C C . ALA A 1 85 ? 44.340 -2.497 -28.890 1.00 47.12 85 ALA A C 1
ATOM 604 O O . ALA A 1 85 ? 43.385 -2.523 -29.683 1.00 47.12 85 ALA A O 1
ATOM 605 N N . PRO A 1 86 ? 45.342 -1.604 -28.982 1.00 52.38 86 PRO A N 1
ATOM 606 C CA . PRO A 1 86 ? 45.386 -0.623 -30.051 1.00 52.38 86 PRO A CA 1
ATOM 607 C C . PRO A 1 86 ? 45.201 -1.364 -31.373 1.00 52.38 86 PRO A C 1
ATOM 609 O O . PRO A 1 86 ? 46.044 -2.157 -31.783 1.00 52.38 86 PRO A O 1
ATOM 612 N N . A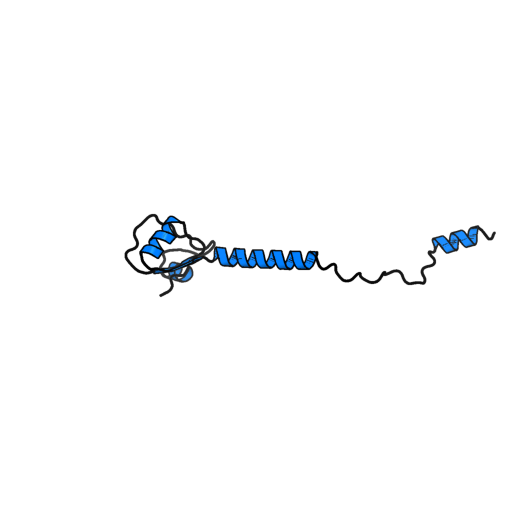RG A 1 87 ? 44.057 -1.141 -32.031 1.00 54.88 87 ARG A N 1
ATOM 613 C CA . ARG A 1 87 ? 43.834 -1.563 -33.416 1.00 54.88 87 ARG A CA 1
ATOM 614 C C . ARG A 1 87 ? 44.628 -0.619 -34.308 1.00 54.88 87 ARG A C 1
ATOM 616 O O . ARG A 1 87 ? 44.081 0.218 -35.016 1.00 54.88 87 ARG A O 1
ATOM 623 N N . GLY A 1 88 ? 45.936 -0.727 -34.195 1.00 43.75 88 GLY A N 1
ATOM 624 C CA . GLY A 1 88 ? 46.912 -0.125 -35.069 1.00 43.75 88 GLY A CA 1
ATOM 625 C C . GLY A 1 88 ? 47.942 -1.203 -35.300 1.00 43.75 88 GLY A C 1
ATOM 626 O O . GLY A 1 88 ? 48.864 -1.336 -34.503 1.00 43.75 88 GLY A O 1
ATOM 627 N N . ASP A 1 89 ? 47.726 -2.011 -36.339 1.00 52.31 89 ASP A N 1
ATOM 628 C CA . ASP A 1 89 ? 48.722 -2.958 -36.819 1.00 52.31 89 ASP A CA 1
ATOM 629 C C . ASP A 1 89 ? 50.076 -2.253 -36.875 1.00 52.31 89 ASP A C 1
ATOM 631 O O . ASP A 1 89 ? 50.199 -1.179 -37.477 1.00 52.31 89 ASP A O 1
ATOM 635 N N . ALA A 1 90 ? 51.086 -2.872 -36.269 1.00 52.72 90 ALA A N 1
ATOM 636 C CA . ALA A 1 90 ? 52.480 -2.439 -36.245 1.00 52.72 90 ALA A CA 1
ATOM 637 C C . ALA A 1 90 ? 53.140 -2.421 -37.645 1.00 52.72 90 ALA A C 1
ATOM 639 O O . ALA A 1 90 ? 54.355 -2.506 -37.768 1.00 52.72 90 ALA A O 1
ATOM 640 N N . ASN A 1 91 ? 52.345 -2.305 -38.712 1.00 55.19 91 ASN A N 1
ATOM 641 C CA . ASN A 1 91 ? 52.796 -2.192 -40.087 1.00 55.19 91 ASN A CA 1
ATOM 642 C C . ASN A 1 91 ? 51.884 -1.281 -40.934 1.00 55.19 91 ASN A C 1
ATOM 644 O O . ASN A 1 91 ? 51.507 -1.601 -42.059 1.00 55.19 91 ASN A O 1
ATOM 648 N N . LYS A 1 92 ? 51.499 -0.120 -40.390 1.00 53.09 92 LYS A N 1
ATOM 649 C CA . LYS A 1 92 ? 50.947 0.996 -41.175 1.00 53.09 92 LYS A CA 1
ATOM 650 C C . LYS A 1 92 ? 51.946 2.143 -41.222 1.00 53.09 92 LYS A C 1
ATOM 652 O O . LYS A 1 92 ? 51.768 3.175 -40.580 1.00 53.09 92 LYS A O 1
ATOM 657 N N . ILE A 1 93 ? 52.962 1.996 -42.069 1.00 56.34 93 ILE A N 1
ATOM 658 C CA . ILE A 1 93 ? 53.549 3.172 -42.712 1.00 56.34 93 ILE A CA 1
ATOM 659 C C . ILE A 1 93 ? 52.394 3.815 -43.479 1.00 56.34 93 ILE A C 1
ATOM 661 O O . ILE A 1 93 ? 51.844 3.227 -44.411 1.00 56.34 93 ILE A O 1
ATOM 665 N N . SER A 1 94 ? 51.931 4.975 -43.019 1.00 62.03 94 SER A N 1
ATOM 666 C CA . SER A 1 94 ? 50.776 5.611 -43.643 1.00 62.03 94 SER A CA 1
ATOM 667 C C . SER A 1 94 ? 51.106 5.923 -45.107 1.00 62.03 94 SER A C 1
ATOM 669 O O . SER A 1 94 ? 52.221 6.341 -45.423 1.00 62.03 94 SER A O 1
ATOM 671 N N . ALA A 1 95 ? 50.136 5.772 -46.013 1.00 56.31 95 ALA A N 1
ATOM 672 C CA . ALA A 1 95 ? 50.308 6.128 -47.427 1.00 56.31 95 ALA A CA 1
ATOM 673 C C . ALA A 1 95 ? 50.720 7.603 -47.624 1.00 56.31 95 ALA A C 1
ATOM 675 O O . ALA A 1 95 ? 51.210 7.991 -48.681 1.00 56.31 95 ALA A O 1
ATOM 676 N N . ARG A 1 96 ? 50.521 8.441 -46.598 1.00 57.72 96 ARG A N 1
ATOM 677 C CA . ARG A 1 96 ? 51.025 9.812 -46.543 1.00 57.72 96 ARG A CA 1
ATOM 678 C C . ARG A 1 96 ? 52.534 9.846 -46.307 1.00 57.72 96 ARG A C 1
ATOM 680 O O . ARG A 1 96 ? 53.205 10.584 -47.013 1.00 57.72 96 ARG A O 1
ATOM 687 N N . THR A 1 97 ? 53.050 9.013 -45.404 1.00 62.84 97 THR A N 1
ATOM 688 C CA . THR A 1 97 ? 54.479 8.893 -45.076 1.00 62.84 97 THR A CA 1
ATOM 689 C C . THR A 1 97 ? 55.297 8.363 -46.260 1.00 62.84 97 THR A C 1
ATOM 691 O O . THR A 1 97 ? 56.363 8.902 -46.550 1.00 62.84 97 THR A O 1
ATOM 694 N N . THR A 1 98 ? 54.782 7.376 -47.007 1.00 61.88 98 THR A N 1
ATOM 695 C CA . THR A 1 98 ? 55.451 6.875 -48.226 1.00 61.88 98 THR A CA 1
ATOM 696 C C . THR A 1 98 ? 55.441 7.901 -49.360 1.00 61.88 98 THR A C 1
ATOM 698 O O . THR A 1 98 ? 56.445 8.069 -50.048 1.00 61.88 98 THR A O 1
ATOM 701 N N . ARG A 1 99 ? 54.341 8.649 -49.531 1.00 62.78 99 ARG A N 1
ATOM 702 C CA . ARG A 1 99 ? 54.235 9.711 -50.546 1.00 62.78 99 ARG A CA 1
ATOM 703 C C . ARG A 1 99 ? 55.116 10.920 -50.242 1.00 62.78 99 ARG A C 1
ATOM 705 O O . ARG A 1 99 ? 55.659 11.501 -51.174 1.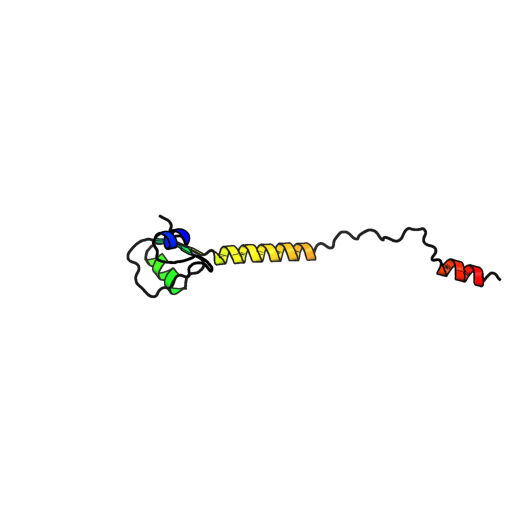00 62.78 99 ARG A O 1
ATOM 712 N N . THR A 1 100 ? 55.282 11.298 -48.974 1.00 67.19 100 THR A N 1
ATOM 713 C CA . THR A 1 100 ? 56.216 12.369 -48.591 1.00 67.19 100 THR A CA 1
ATOM 714 C C . THR A 1 100 ? 57.671 11.953 -48.783 1.00 67.19 100 THR A C 1
ATOM 716 O O . THR A 1 100 ? 58.435 12.744 -49.320 1.00 67.19 100 THR A O 1
ATOM 719 N N . ALA A 1 101 ? 58.033 10.709 -48.446 1.00 62.88 101 ALA A N 1
ATOM 720 C CA . ALA A 1 101 ? 59.393 10.198 -48.638 1.00 62.88 101 ALA A CA 1
ATOM 721 C C . ALA A 1 101 ? 59.772 10.044 -50.126 1.00 62.88 101 ALA A C 1
ATOM 723 O O . ALA A 1 101 ? 60.885 10.373 -50.520 1.00 62.88 101 ALA A O 1
ATOM 724 N N . ALA A 1 102 ? 58.835 9.613 -50.979 1.00 61.78 102 ALA A N 1
ATOM 725 C CA . ALA A 1 102 ? 59.058 9.518 -52.426 1.00 61.78 102 ALA A CA 1
ATOM 726 C C . ALA A 1 102 ? 59.166 10.891 -53.116 1.00 61.78 102 ALA A C 1
ATOM 728 O O . ALA A 1 102 ? 59.784 11.007 -54.170 1.00 61.78 102 ALA A O 1
ATOM 729 N N . ARG A 1 103 ? 58.568 11.937 -52.532 1.00 62.25 103 ARG A N 1
ATOM 730 C CA . ARG A 1 103 ? 58.609 13.305 -53.070 1.00 62.25 103 ARG A CA 1
ATOM 731 C C . ARG A 1 103 ? 59.864 14.075 -52.650 1.00 62.25 103 ARG A C 1
ATOM 733 O O . ARG A 1 103 ? 60.199 15.042 -53.314 1.00 62.25 103 ARG A O 1
ATOM 740 N N . SER A 1 104 ? 60.538 13.660 -51.576 1.00 59.84 104 SER A N 1
ATOM 741 C CA . SER A 1 104 ? 61.810 14.240 -51.120 1.00 59.84 104 SER A CA 1
ATOM 742 C C . SER A 1 104 ? 63.053 13.546 -51.693 1.00 59.84 104 SER A C 1
ATOM 744 O O . SER A 1 104 ? 64.162 13.984 -51.414 1.00 59.84 104 SER A O 1
ATOM 746 N N . ALA A 1 105 ? 62.880 12.449 -52.437 1.00 56.28 105 ALA A N 1
ATOM 747 C CA . ALA A 1 105 ? 63.962 11.661 -53.041 1.00 56.28 105 ALA A CA 1
ATOM 748 C C . ALA A 1 105 ? 64.098 11.872 -54.566 1.00 56.28 105 ALA A C 1
ATOM 750 O O . ALA A 1 105 ? 64.775 11.094 -55.236 1.00 56.28 105 ALA A O 1
ATOM 751 N N . LYS A 1 106 ? 63.440 12.898 -55.112 1.00 49.31 106 LYS A N 1
ATOM 752 C CA . LYS A 1 106 ? 63.566 13.366 -56.496 1.00 49.31 106 LYS A CA 1
ATOM 753 C C . LYS A 1 106 ? 63.856 14.858 -56.478 1.00 49.31 106 LYS A C 1
ATOM 755 O O . LYS A 1 106 ? 64.611 15.298 -57.368 1.00 49.31 106 LYS A O 1
#

Radius of gyration: 31.77 Å; chains: 1; bounding box: 79×30×74 Å